Protein AF-A0A068TE04-F1 (afdb_monomer_lite)

Radius of gyration: 32.79 Å; chains: 1; bounding box: 43×17×110 Å

Organism: NCBI:txid1028801

Secondary structure (DSSP, 8-state):
-----------SS-SSSHHHHHHHHHHHHHHHHHHHHHHHHHHHHHHHHHHHHHHHHHHHHHHHTTEEE-TTS-EEE---

pLDDT: mean 76.3, std 18.22, range [34.97, 94.38]

Sequence (80 aa):
MSVTHASLDIFHGSAASERGHRPINAIAALIGAARDLATRQVLVIRHRIDMRRLGRFSDHSLEDIGFERDWDGTVVLRQP

Foldseek 3Di:
DDDDDPPPPPDDDDPPPVPVVVVVVVVVVVVVVVVVVVVVVVVVVVVVVVVVVVVVVVQVVCVVVQWHADPVRDIGGNDD

Structure (mmCIF, N/CA/C/O backbone):
data_AF-A0A068TE04-F1
#
_entry.id   AF-A0A068TE04-F1
#
loop_
_atom_site.group_PDB
_atom_site.id
_atom_site.type_symbol
_atom_site.label_atom_id
_atom_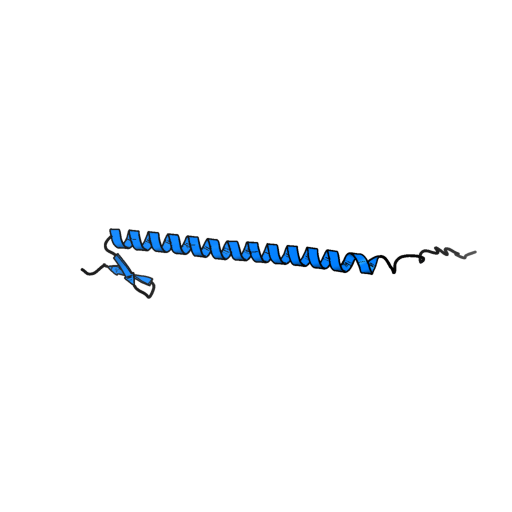site.label_alt_id
_atom_site.label_comp_id
_atom_site.label_asym_id
_atom_site.label_entity_id
_atom_site.label_seq_id
_atom_site.pdbx_PDB_ins_code
_atom_site.Cartn_x
_atom_site.Cartn_y
_atom_site.Cartn_z
_atom_site.occupancy
_atom_site.B_iso_or_equiv
_atom_si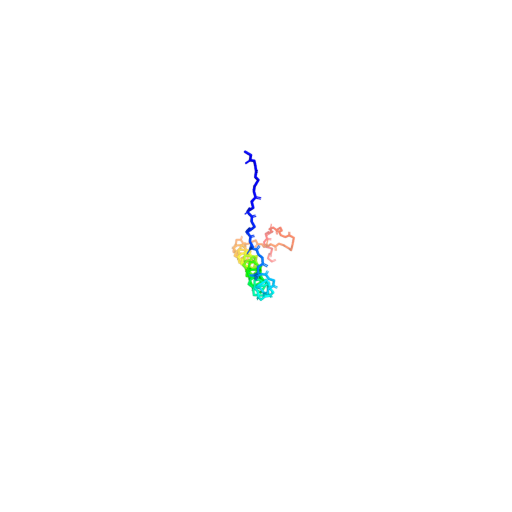te.auth_seq_id
_atom_site.auth_comp_id
_atom_site.auth_asym_id
_atom_site.auth_atom_id
_atom_site.pdbx_PDB_model_num
ATOM 1 N N . MET A 1 1 ? 5.849 0.179 -75.646 1.00 34.97 1 MET A N 1
ATOM 2 C CA . MET A 1 1 ? 6.411 -1.141 -75.295 1.00 34.97 1 MET A CA 1
ATOM 3 C C . MET A 1 1 ? 7.066 -1.029 -73.925 1.00 34.97 1 MET A C 1
ATOM 5 O O . MET A 1 1 ? 7.785 -0.067 -73.698 1.00 34.97 1 MET A O 1
ATOM 9 N N . SER A 1 2 ? 6.713 -1.956 -73.029 1.00 42.03 2 SER A N 1
ATOM 10 C CA . SER A 1 2 ? 7.322 -2.251 -71.713 1.00 42.03 2 SER A CA 1
ATOM 11 C C . SER A 1 2 ? 8.840 -2.536 -71.883 1.00 42.03 2 SER A C 1
ATOM 13 O O . SER A 1 2 ? 9.235 -2.862 -72.997 1.00 42.03 2 SER A O 1
ATOM 15 N N . VAL A 1 3 ? 9.768 -2.425 -70.923 1.00 45.41 3 VAL A N 1
ATOM 16 C CA . VAL A 1 3 ? 9.843 -3.119 -69.625 1.00 45.41 3 VAL A CA 1
ATOM 17 C C . VAL A 1 3 ? 10.903 -2.452 -68.721 1.00 45.41 3 VAL A C 1
ATOM 19 O O . VAL A 1 3 ? 12.002 -2.109 -69.145 1.00 45.41 3 VAL A O 1
ATOM 22 N N . THR A 1 4 ? 10.507 -2.314 -67.460 1.00 49.34 4 THR A N 1
ATOM 23 C CA . THR A 1 4 ? 11.221 -2.231 -66.175 1.00 49.34 4 THR A CA 1
ATOM 24 C C . THR A 1 4 ? 12.681 -2.714 -66.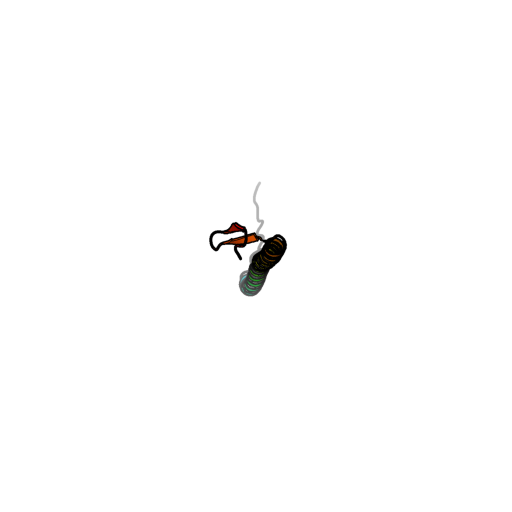107 1.00 49.34 4 THR A C 1
ATOM 26 O O . THR A 1 4 ? 12.952 -3.885 -66.329 1.00 49.34 4 THR A O 1
ATOM 29 N N . HIS A 1 5 ? 13.580 -1.875 -65.579 1.00 40.06 5 HIS A N 1
ATOM 30 C CA . HIS A 1 5 ? 14.754 -2.319 -64.809 1.00 40.06 5 HIS A CA 1
ATOM 31 C C . HIS A 1 5 ? 14.986 -1.366 -63.629 1.00 40.06 5 HIS A C 1
ATOM 33 O O . HIS A 1 5 ? 15.918 -0.570 -63.598 1.00 40.06 5 HIS A O 1
ATOM 39 N N . ALA A 1 6 ? 14.094 -1.436 -62.642 1.00 47.28 6 ALA A N 1
ATOM 40 C CA . ALA A 1 6 ? 14.397 -0.959 -61.302 1.00 47.28 6 ALA A CA 1
ATOM 41 C C . ALA A 1 6 ? 15.198 -2.059 -60.588 1.00 47.28 6 ALA A C 1
ATOM 43 O O . ALA A 1 6 ? 14.618 -2.892 -59.899 1.00 47.28 6 ALA A O 1
ATOM 44 N N . SER A 1 7 ? 16.518 -2.101 -60.794 1.00 42.12 7 SER A N 1
ATOM 45 C CA . SER A 1 7 ? 17.409 -2.850 -59.899 1.00 42.12 7 SER A CA 1
ATOM 46 C C . SER A 1 7 ? 17.910 -1.877 -58.846 1.00 42.12 7 SER A C 1
ATOM 48 O O . SER A 1 7 ? 18.939 -1.225 -58.990 1.00 42.12 7 SER A O 1
ATOM 50 N N . LEU A 1 8 ? 17.077 -1.689 -57.830 1.00 44.09 8 LEU A N 1
ATOM 51 C CA . LEU A 1 8 ? 17.443 -0.997 -56.612 1.00 44.09 8 LEU A CA 1
ATOM 52 C C . LEU A 1 8 ? 18.275 -1.987 -55.789 1.00 44.09 8 LEU A C 1
ATOM 54 O O . LEU A 1 8 ? 17.716 -2.796 -55.051 1.00 44.09 8 LEU A O 1
ATOM 58 N N . ASP A 1 9 ? 19.599 -1.939 -55.939 1.00 44.81 9 ASP A N 1
ATOM 59 C CA . ASP A 1 9 ? 20.543 -2.690 -55.106 1.00 44.81 9 ASP A CA 1
ATOM 60 C C . ASP A 1 9 ? 20.570 -2.098 -53.686 1.00 44.81 9 ASP A C 1
ATOM 62 O O . ASP A 1 9 ? 21.538 -1.488 -53.236 1.00 44.81 9 ASP A O 1
ATOM 66 N N . ILE A 1 10 ? 19.470 -2.262 -52.953 1.00 49.78 10 ILE A N 1
ATOM 67 C CA . ILE A 1 10 ? 19.439 -2.135 -51.499 1.00 49.78 10 ILE A CA 1
ATOM 68 C C . ILE A 1 10 ? 19.510 -3.551 -50.959 1.00 49.78 10 ILE A C 1
ATOM 70 O O . ILE A 1 10 ? 18.482 -4.148 -50.671 1.00 49.78 10 ILE A O 1
ATOM 74 N N . PHE A 1 11 ? 20.719 -4.098 -50.833 1.00 44.72 11 PHE A N 1
ATOM 75 C CA . PHE A 1 11 ? 21.017 -5.056 -49.766 1.00 44.72 11 PHE A CA 1
ATOM 76 C C . PHE A 1 11 ? 22.526 -5.260 -49.571 1.00 44.72 11 PHE A C 1
ATOM 78 O O . PHE A 1 11 ? 23.041 -6.371 -49.616 1.00 44.72 11 PHE A O 1
ATOM 85 N N . HIS A 1 12 ? 23.257 -4.182 -49.288 1.00 48.09 12 HIS A N 1
ATOM 86 C CA . HIS A 1 12 ? 24.567 -4.304 -48.650 1.00 48.09 12 HIS A CA 1
ATOM 87 C C . HIS A 1 12 ? 24.580 -3.513 -47.344 1.00 48.09 12 HIS A C 1
ATOM 89 O O . HIS A 1 12 ? 24.746 -2.300 -47.330 1.00 48.09 12 HIS A O 1
ATOM 95 N N . GLY A 1 13 ? 24.407 -4.239 -46.234 1.00 49.25 13 GLY A N 1
ATOM 96 C CA . GLY A 1 13 ? 24.782 -3.761 -44.903 1.00 49.25 13 GLY A CA 1
ATOM 97 C C . GLY A 1 13 ? 23.651 -3.619 -43.886 1.00 49.25 13 GLY A C 1
ATOM 98 O O . GLY A 1 13 ? 23.409 -2.522 -43.408 1.00 49.25 13 GLY A O 1
ATOM 99 N N . SER A 1 14 ? 23.010 -4.715 -43.461 1.00 49.19 14 SER A N 1
ATOM 100 C CA . SER A 1 14 ? 22.302 -4.713 -42.164 1.00 49.19 14 SER A CA 1
ATOM 101 C C . SER A 1 14 ? 22.117 -6.107 -41.544 1.00 49.19 14 SER A C 1
ATOM 103 O O . SER A 1 14 ? 21.039 -6.476 -41.105 1.00 49.19 14 SER A O 1
ATOM 105 N N . ALA A 1 15 ? 23.176 -6.922 -41.492 1.00 47.19 15 ALA A N 1
ATOM 106 C CA . ALA A 1 15 ? 23.180 -8.156 -40.680 1.00 47.19 15 ALA A CA 1
ATOM 107 C C . ALA A 1 15 ? 24.133 -8.080 -39.465 1.00 47.19 15 ALA A C 1
ATOM 109 O O . ALA A 1 15 ? 24.208 -9.007 -38.649 1.00 47.19 15 ALA A O 1
ATOM 110 N N . ALA A 1 16 ? 24.863 -6.965 -39.329 1.00 47.47 16 ALA A N 1
ATOM 111 C CA . ALA A 1 16 ? 25.789 -6.718 -38.223 1.00 47.47 16 ALA A CA 1
ATOM 112 C C . ALA A 1 16 ? 25.204 -5.800 -37.128 1.00 47.47 16 ALA A C 1
ATOM 114 O O . ALA A 1 16 ? 25.607 -5.914 -35.975 1.00 47.47 16 ALA A O 1
ATOM 115 N N . SER A 1 17 ? 24.215 -4.949 -37.444 1.00 51.41 17 SER A N 1
ATOM 116 C CA . SER A 1 17 ? 23.664 -3.956 -36.498 1.00 51.41 17 SER A CA 1
ATOM 117 C C . SER A 1 17 ? 22.665 -4.542 -35.480 1.00 51.41 17 SER A C 1
ATOM 119 O O . SER A 1 17 ? 22.533 -4.043 -34.360 1.00 51.41 17 SER A O 1
ATOM 121 N N . GLU A 1 18 ? 22.005 -5.661 -35.802 1.00 52.47 18 GLU A N 1
ATOM 122 C CA . GLU A 1 18 ? 20.970 -6.236 -34.926 1.00 52.47 18 GLU A CA 1
ATOM 123 C C . GLU A 1 18 ? 21.503 -6.944 -33.670 1.00 52.47 18 GLU A C 1
ATOM 125 O O . GLU A 1 18 ? 20.768 -7.119 -32.698 1.00 52.47 18 GLU A O 1
ATOM 130 N N . ARG A 1 19 ? 22.770 -7.373 -33.657 1.00 51.44 19 ARG A N 1
ATOM 131 C CA . ARG A 1 19 ? 23.317 -8.171 -32.543 1.00 51.44 19 ARG A CA 1
ATOM 132 C C . ARG A 1 19 ? 23.791 -7.333 -31.353 1.00 51.44 19 ARG A C 1
ATOM 134 O O . ARG A 1 19 ? 23.727 -7.820 -30.230 1.00 51.44 19 ARG A O 1
ATOM 141 N N . GLY A 1 20 ? 24.195 -6.079 -31.572 1.00 54.53 20 GLY A N 1
ATOM 142 C CA . GLY A 1 20 ? 24.710 -5.198 -30.512 1.00 54.53 20 GLY A CA 1
ATOM 143 C C . GLY A 1 20 ? 23.638 -4.500 -29.664 1.00 54.53 20 GLY A C 1
ATOM 144 O O . GLY A 1 20 ? 23.870 -4.220 -28.493 1.00 54.53 20 GLY A O 1
ATOM 145 N N . HIS A 1 21 ? 22.443 -4.265 -30.218 1.00 56.69 21 HIS A N 1
ATOM 146 C CA . HIS A 1 21 ? 21.377 -3.489 -29.561 1.00 56.69 21 HIS A CA 1
ATOM 147 C C . HIS A 1 21 ? 20.425 -4.337 -28.697 1.00 56.69 21 HIS A C 1
ATOM 149 O O . HIS A 1 21 ? 19.787 -3.830 -27.775 1.00 56.69 21 HIS A O 1
ATOM 155 N N . ARG A 1 22 ? 20.340 -5.649 -28.957 1.00 62.22 22 ARG A N 1
ATOM 156 C CA . ARG A 1 22 ? 19.482 -6.588 -28.213 1.00 62.22 22 ARG A CA 1
ATOM 157 C C . ARG A 1 22 ? 19.802 -6.701 -26.711 1.00 62.22 22 ARG A C 1
ATOM 159 O O . ARG A 1 22 ? 18.853 -6.633 -25.931 1.00 62.22 22 ARG A O 1
ATOM 166 N N . PRO A 1 23 ? 21.069 -6.842 -26.265 1.00 71.25 23 PRO A N 1
ATOM 167 C CA . PRO A 1 23 ? 21.352 -7.005 -24.838 1.00 71.25 23 PRO A CA 1
ATOM 168 C C . PRO A 1 23 ? 21.094 -5.723 -24.037 1.00 71.25 23 PRO A C 1
ATOM 170 O O . PRO A 1 23 ? 20.559 -5.794 -22.936 1.00 71.25 23 PRO A O 1
ATOM 173 N N . ILE A 1 24 ? 21.393 -4.548 -24.602 1.00 80.25 24 ILE A N 1
ATOM 174 C CA . ILE A 1 24 ? 21.157 -3.254 -23.941 1.00 80.25 24 ILE A CA 1
ATOM 175 C C . ILE A 1 24 ? 19.654 -3.022 -23.742 1.00 80.25 24 ILE A C 1
ATOM 177 O O . ILE A 1 24 ? 19.224 -2.659 -22.648 1.00 80.25 24 ILE A O 1
ATOM 181 N N . ASN A 1 25 ? 18.843 -3.319 -24.761 1.00 84.56 25 ASN A N 1
ATOM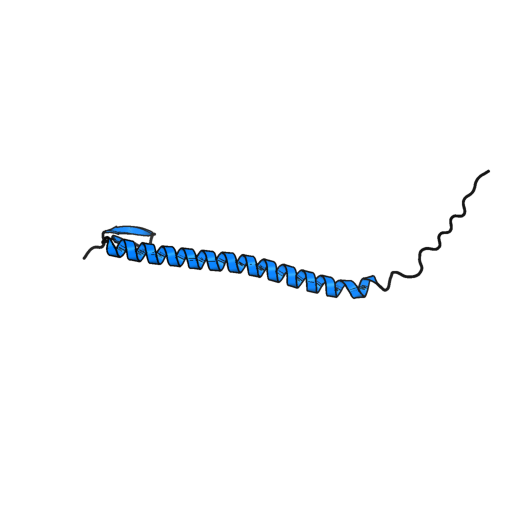 182 C CA . ASN A 1 25 ? 17.388 -3.207 -24.668 1.00 84.56 25 ASN A CA 1
ATOM 183 C C . ASN A 1 25 ? 16.795 -4.201 -23.657 1.00 84.56 25 ASN A C 1
ATOM 185 O O . ASN A 1 25 ? 15.881 -3.845 -22.916 1.00 84.56 25 ASN A O 1
ATOM 189 N N . ALA A 1 26 ? 17.334 -5.422 -23.579 1.00 84.88 26 ALA A N 1
ATOM 190 C CA . ALA A 1 26 ? 16.907 -6.419 -22.598 1.00 84.88 26 ALA A CA 1
ATOM 191 C C . ALA A 1 26 ? 17.232 -5.995 -21.154 1.00 84.88 26 ALA A C 1
ATOM 193 O O . ALA A 1 26 ? 16.387 -6.130 -20.270 1.00 84.88 26 ALA A O 1
ATOM 194 N N . ILE A 1 27 ? 18.420 -5.429 -20.918 1.00 89.44 27 ILE A N 1
ATOM 195 C CA . ILE A 1 27 ? 18.812 -4.895 -19.605 1.00 89.44 27 ILE A CA 1
ATOM 196 C C . ILE A 1 27 ? 17.916 -3.712 -19.220 1.00 89.44 27 ILE A C 1
ATOM 198 O O . ILE A 1 27 ? 17.404 -3.668 -18.102 1.00 89.44 27 ILE A O 1
ATOM 202 N N . ALA A 1 28 ? 17.667 -2.781 -20.145 1.00 90.56 28 ALA A N 1
ATOM 203 C CA . ALA A 1 28 ? 16.777 -1.647 -19.904 1.00 90.56 28 ALA A CA 1
ATOM 204 C C . ALA A 1 28 ? 15.339 -2.097 -19.583 1.00 90.56 28 ALA A C 1
ATOM 206 O O . ALA A 1 28 ? 14.728 -1.588 -18.641 1.00 90.56 28 ALA A O 1
ATOM 207 N N . ALA A 1 29 ? 14.821 -3.094 -20.309 1.00 88.00 29 ALA A N 1
ATOM 208 C CA . ALA A 1 29 ? 13.506 -3.675 -20.052 1.00 88.00 29 ALA A CA 1
ATOM 209 C C . ALA A 1 29 ? 13.435 -4.360 -18.677 1.00 88.00 29 ALA A C 1
ATOM 211 O O . ALA A 1 29 ? 12.462 -4.166 -17.947 1.00 88.00 29 ALA A O 1
ATOM 212 N N . LEU A 1 30 ? 14.478 -5.100 -18.286 1.00 92.25 30 LEU A N 1
ATOM 213 C CA . LEU A 1 30 ? 14.559 -5.739 -16.972 1.00 92.25 30 LEU A CA 1
ATOM 214 C C . LEU A 1 30 ? 14.577 -4.709 -15.836 1.00 92.25 30 LEU A C 1
ATOM 216 O O . LEU A 1 30 ? 13.856 -4.871 -14.854 1.00 92.25 30 LEU A O 1
ATOM 220 N N . ILE A 1 31 ? 15.351 -3.629 -15.978 1.00 94.38 31 ILE A N 1
ATOM 221 C CA . ILE A 1 31 ? 15.382 -2.528 -15.003 1.00 94.38 31 ILE A CA 1
ATOM 222 C C . ILE A 1 31 ? 13.998 -1.873 -14.892 1.00 94.38 31 ILE A C 1
ATOM 224 O O . ILE A 1 31 ? 13.525 -1.617 -13.783 1.00 94.38 31 ILE A O 1
ATOM 228 N N . GLY A 1 32 ? 13.325 -1.636 -16.022 1.00 93.12 32 GLY A N 1
ATOM 229 C CA . GLY A 1 32 ? 11.963 -1.100 -16.051 1.00 93.12 32 GLY A CA 1
ATOM 230 C C . GLY A 1 32 ? 10.965 -1.998 -15.315 1.00 93.12 32 GLY A C 1
ATOM 231 O O . GLY A 1 32 ? 10.237 -1.523 -14.442 1.00 93.12 32 GLY A O 1
ATOM 232 N N . ALA A 1 33 ? 10.987 -3.302 -15.598 1.00 93.19 33 ALA A N 1
ATOM 233 C CA . ALA A 1 33 ? 10.130 -4.285 -14.940 1.00 93.19 33 ALA A CA 1
ATOM 234 C C . ALA A 1 33 ? 10.418 -4.400 -13.434 1.00 93.19 33 ALA A C 1
ATOM 236 O O . ALA A 1 33 ? 9.491 -4.436 -12.626 1.00 93.19 33 ALA A O 1
ATOM 237 N N . ALA A 1 34 ? 11.694 -4.398 -13.035 1.00 93.06 34 ALA A N 1
ATOM 238 C CA . ALA A 1 34 ? 12.089 -4.423 -11.629 1.00 93.06 34 ALA A CA 1
ATOM 239 C C . ALA A 1 34 ? 11.606 -3.173 -10.880 1.00 93.06 34 ALA A C 1
ATOM 241 O O . ALA A 1 34 ? 11.141 -3.271 -9.744 1.00 93.06 34 ALA A O 1
ATOM 242 N N . ARG A 1 35 ? 11.664 -1.999 -11.522 1.00 92.81 35 ARG A N 1
ATOM 243 C CA . ARG A 1 35 ? 11.165 -0.747 -10.943 1.00 92.81 35 ARG A CA 1
ATOM 244 C C . ARG A 1 35 ? 9.647 -0.767 -10.768 1.00 92.81 35 ARG A C 1
ATOM 246 O O . ARG A 1 35 ? 9.178 -0.371 -9.706 1.00 92.81 35 ARG A O 1
ATOM 253 N N . ASP A 1 36 ? 8.900 -1.249 -11.760 1.00 91.19 36 ASP A N 1
ATOM 254 C CA . ASP A 1 36 ? 7.437 -1.377 -11.677 1.00 91.19 36 ASP A CA 1
ATOM 255 C C . ASP A 1 36 ? 7.003 -2.414 -10.624 1.00 91.19 36 ASP A C 1
ATOM 257 O O . ASP A 1 36 ? 6.047 -2.216 -9.874 1.00 91.19 36 ASP A O 1
ATOM 261 N N . LEU A 1 37 ? 7.756 -3.506 -10.482 1.00 92.62 37 LEU A N 1
ATOM 262 C CA . LEU A 1 37 ? 7.536 -4.452 -9.392 1.00 92.62 37 LEU A CA 1
ATOM 263 C C . LEU A 1 37 ? 7.801 -3.798 -8.029 1.00 92.62 37 LEU A C 1
ATOM 265 O O . LEU A 1 37 ? 7.001 -3.947 -7.104 1.00 92.62 37 LEU A O 1
ATOM 269 N N . ALA A 1 38 ? 8.901 -3.054 -7.899 1.00 90.25 38 ALA A N 1
ATOM 270 C CA . ALA A 1 38 ? 9.253 -2.371 -6.660 1.00 90.25 38 ALA A CA 1
ATOM 271 C C . ALA A 1 38 ? 8.197 -1.331 -6.254 1.00 90.25 38 ALA A C 1
ATOM 273 O O . ALA A 1 38 ? 7.813 -1.286 -5.086 1.00 90.25 38 ALA A O 1
ATOM 274 N N . THR A 1 39 ? 7.672 -0.531 -7.188 1.00 91.75 39 THR A N 1
ATOM 275 C CA . THR A 1 39 ? 6.618 0.455 -6.885 1.00 91.75 39 THR A CA 1
ATOM 276 C C . THR A 1 39 ? 5.333 -0.215 -6.407 1.00 91.75 39 THR A C 1
ATOM 278 O O . THR A 1 39 ? 4.759 0.220 -5.405 1.00 91.75 39 THR A O 1
ATOM 281 N N . ARG A 1 40 ? 4.911 -1.312 -7.051 1.00 87.88 40 ARG A N 1
ATOM 282 C CA . ARG A 1 40 ? 3.745 -2.099 -6.615 1.00 87.88 40 ARG A CA 1
ATOM 283 C C . ARG A 1 40 ? 3.942 -2.673 -5.216 1.00 87.88 40 ARG A C 1
ATOM 285 O O . ARG A 1 40 ? 3.039 -2.584 -4.387 1.00 87.88 40 ARG A O 1
ATOM 292 N N . GLN A 1 41 ? 5.127 -3.202 -4.919 1.00 89.69 41 GLN A N 1
ATOM 293 C CA . GLN A 1 41 ? 5.427 -3.723 -3.585 1.00 89.69 41 GLN A CA 1
ATOM 294 C C . GLN A 1 41 ? 5.450 -2.625 -2.520 1.00 89.69 41 GLN A C 1
ATOM 296 O O . GLN A 1 41 ? 4.894 -2.814 -1.439 1.00 89.69 41 GLN A O 1
ATOM 301 N N . VAL A 1 42 ? 6.020 -1.456 -2.823 1.00 91.06 42 VAL A N 1
ATOM 302 C CA . VAL A 1 42 ? 6.005 -0.305 -1.909 1.00 91.06 42 VAL A CA 1
ATOM 303 C C . VAL A 1 42 ? 4.574 0.132 -1.604 1.00 91.06 42 VAL A C 1
ATOM 305 O O . VAL A 1 42 ? 4.275 0.431 -0.449 1.00 91.06 42 VAL A O 1
ATOM 308 N N . LEU A 1 43 ? 3.678 0.133 -2.596 1.00 89.75 43 LEU A N 1
ATOM 309 C CA . LEU A 1 43 ? 2.269 0.464 -2.383 1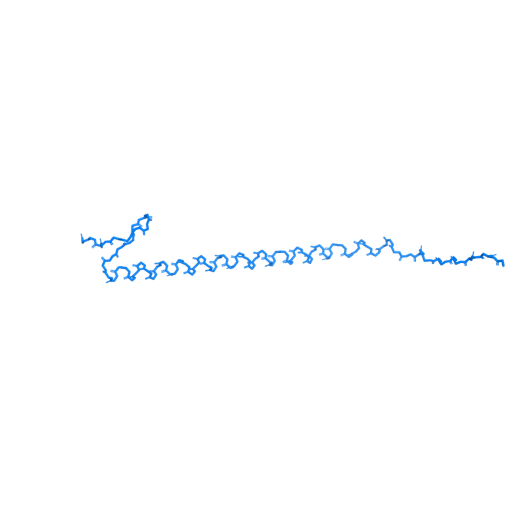.00 89.75 43 LEU A CA 1
ATOM 310 C C . LEU A 1 43 ? 1.594 -0.526 -1.424 1.00 89.75 43 LEU A C 1
ATOM 312 O O . LEU A 1 43 ? 0.936 -0.103 -0.477 1.00 89.75 43 LEU A O 1
ATOM 316 N N . VAL A 1 44 ? 1.807 -1.829 -1.623 1.00 91.06 44 VAL A N 1
ATOM 317 C CA . VAL A 1 44 ? 1.257 -2.881 -0.750 1.00 91.06 44 VAL A CA 1
ATOM 318 C C . VAL A 1 44 ? 1.816 -2.774 0.671 1.00 91.06 44 VAL A C 1
ATOM 320 O O . VAL A 1 44 ? 1.066 -2.863 1.644 1.00 91.06 44 VAL A O 1
ATOM 323 N N . ILE A 1 45 ? 3.124 -2.542 0.812 1.00 90.06 45 ILE A N 1
ATOM 324 C CA . ILE A 1 45 ? 3.774 -2.378 2.117 1.00 90.06 45 ILE A CA 1
ATOM 325 C C . ILE A 1 45 ? 3.234 -1.139 2.834 1.00 90.06 45 ILE A C 1
ATOM 327 O O . ILE A 1 45 ? 2.870 -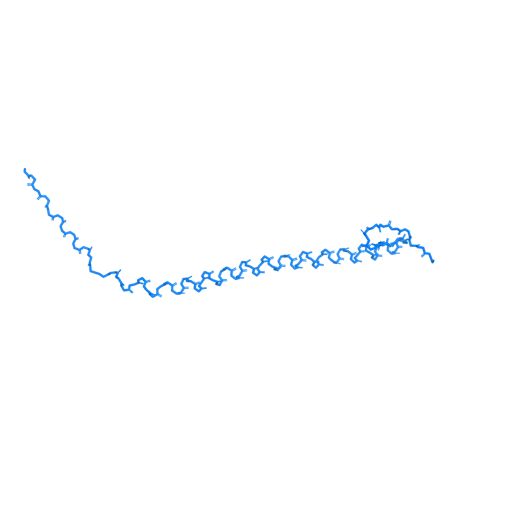1.238 4.005 1.00 90.06 45 ILE A O 1
ATOM 331 N N . ARG A 1 46 ? 3.140 0.005 2.145 1.00 90.19 46 ARG A N 1
ATOM 332 C CA . ARG A 1 46 ? 2.573 1.239 2.708 1.00 90.19 46 ARG A CA 1
ATOM 333 C C . ARG A 1 46 ? 1.139 1.030 3.161 1.00 90.19 46 ARG A C 1
ATOM 335 O O . ARG A 1 46 ? 0.840 1.276 4.322 1.00 90.19 46 ARG A O 1
ATOM 342 N N . HIS A 1 47 ? 0.303 0.460 2.298 1.00 87.88 47 HIS A N 1
ATOM 343 C CA . HIS A 1 47 ? -1.081 0.148 2.633 1.00 87.88 47 HIS A CA 1
ATOM 344 C C . HIS A 1 47 ? -1.185 -0.735 3.887 1.00 87.88 47 HIS A C 1
ATOM 346 O O . HIS A 1 47 ? -1.974 -0.457 4.789 1.00 87.88 47 HIS A O 1
ATOM 352 N N . ARG A 1 48 ? -0.336 -1.764 4.001 1.00 89.06 48 ARG A N 1
ATOM 353 C CA . ARG A 1 48 ? -0.298 -2.633 5.184 1.00 89.06 48 ARG A CA 1
ATOM 354 C C . ARG A 1 48 ? 0.143 -1.888 6.446 1.00 89.06 48 ARG A C 1
ATOM 356 O O . ARG A 1 48 ? -0.391 -2.156 7.520 1.00 89.06 48 ARG A O 1
ATOM 363 N N . ILE A 1 49 ? 1.125 -0.993 6.345 1.00 90.75 49 ILE A N 1
ATOM 364 C CA . ILE A 1 49 ? 1.590 -0.174 7.474 1.00 90.75 49 ILE A CA 1
ATOM 365 C C . ILE A 1 49 ? 0.483 0.778 7.930 1.00 90.75 49 ILE A C 1
ATOM 367 O O . ILE A 1 49 ? 0.213 0.846 9.130 1.00 90.75 49 ILE A O 1
ATOM 371 N N . ASP A 1 50 ? -0.180 1.451 6.993 1.00 90.69 50 ASP A N 1
ATOM 372 C CA . ASP A 1 50 ? -1.257 2.395 7.283 1.00 90.69 50 ASP A CA 1
ATOM 373 C C . ASP A 1 50 ? -2.432 1.684 7.959 1.00 90.69 50 ASP A C 1
ATOM 375 O O . ASP A 1 50 ? -2.866 2.103 9.030 1.00 90.69 50 ASP A O 1
ATOM 379 N N . MET A 1 51 ? -2.861 0.532 7.432 1.00 90.06 51 MET A N 1
ATOM 380 C CA . MET A 1 51 ? -3.915 -0.283 8.047 1.00 90.06 51 MET A CA 1
ATOM 381 C C . MET A 1 51 ? -3.540 -0.780 9.448 1.00 90.06 51 MET A C 1
ATOM 383 O O . MET A 1 51 ? -4.363 -0.750 10.358 1.00 90.06 51 MET A O 1
ATOM 387 N N . ARG A 1 52 ? -2.281 -1.175 9.676 1.00 87.56 52 ARG A N 1
ATOM 388 C CA . ARG A 1 52 ? -1.794 -1.532 11.024 1.00 87.56 52 ARG A CA 1
ATOM 389 C C . ARG A 1 52 ? -1.759 -0.341 11.975 1.00 87.56 52 ARG A C 1
ATOM 391 O O . ARG A 1 52 ? -1.843 -0.521 13.188 1.00 87.56 52 ARG A O 1
ATOM 398 N N . ARG A 1 53 ? -1.540 0.869 11.463 1.00 86.19 53 ARG A N 1
ATOM 399 C CA . ARG A 1 53 ? -1.566 2.091 12.271 1.00 86.19 53 ARG A CA 1
ATOM 400 C C . ARG A 1 53 ? -3.000 2.463 12.639 1.00 86.19 53 ARG A C 1
ATOM 402 O O . ARG A 1 53 ? -3.239 2.778 13.797 1.00 86.19 53 ARG A O 1
ATOM 409 N N . LEU A 1 54 ? -3.927 2.356 11.688 1.00 84.62 54 LEU A N 1
ATOM 410 C CA . LEU A 1 54 ? -5.366 2.507 11.909 1.00 84.62 54 LEU A CA 1
ATOM 411 C C . LEU A 1 54 ? -5.890 1.487 12.925 1.00 84.62 54 LEU A C 1
ATOM 413 O O . LEU A 1 54 ? -6.582 1.885 13.851 1.00 84.62 54 LEU A O 1
ATOM 417 N N . GLY A 1 55 ? -5.489 0.216 12.814 1.00 83.94 55 GLY A N 1
ATOM 418 C CA . GLY A 1 55 ? -5.822 -0.823 13.794 1.00 83.94 55 GLY A CA 1
ATOM 419 C C . GLY A 1 55 ? -5.366 -0.450 15.203 1.00 83.94 55 GLY A C 1
ATOM 420 O O . GLY A 1 55 ? -6.190 -0.350 16.093 1.00 83.94 55 GLY A O 1
ATOM 421 N N . ARG A 1 56 ? -4.089 -0.088 15.382 1.00 83.56 56 ARG A N 1
ATOM 422 C CA . ARG A 1 56 ? -3.568 0.344 16.694 1.00 83.56 56 ARG A CA 1
ATOM 423 C C . ARG A 1 56 ? -4.274 1.575 17.261 1.00 83.56 56 ARG A C 1
ATOM 425 O O . ARG A 1 56 ? -4.468 1.658 18.466 1.00 83.56 56 ARG A O 1
ATOM 432 N N . PHE A 1 57 ? -4.620 2.542 16.412 1.00 82.38 57 PHE A N 1
ATOM 433 C CA . PHE A 1 57 ? -5.382 3.713 16.845 1.00 82.38 57 PHE A CA 1
ATOM 434 C C . PHE A 1 57 ? -6.804 3.327 17.263 1.00 82.38 57 PHE A C 1
ATOM 436 O O . PHE A 1 57 ? -7.282 3.793 18.290 1.00 82.38 57 PHE A O 1
ATOM 443 N N . SER A 1 58 ? -7.452 2.450 16.494 1.00 83.75 58 SER A N 1
ATOM 444 C CA . SER A 1 58 ? -8.764 1.897 16.824 1.00 83.75 58 SER A CA 1
ATOM 445 C C . SER A 1 58 ? -8.721 1.130 18.138 1.00 83.75 58 SER A C 1
ATOM 447 O O . SER A 1 58 ? -9.558 1.381 18.988 1.00 83.75 58 SER A O 1
ATOM 449 N N . ASP A 1 59 ? -7.743 0.248 18.333 1.00 84.31 59 ASP A N 1
ATOM 450 C CA . ASP A 1 59 ? -7.601 -0.553 19.549 1.00 84.31 59 ASP A CA 1
ATOM 451 C C . ASP A 1 59 ? -7.368 0.343 20.772 1.00 84.31 59 ASP A C 1
ATOM 453 O O . ASP A 1 59 ? -8.008 0.156 21.799 1.00 84.31 59 ASP A O 1
ATOM 457 N N . HIS A 1 60 ? -6.527 1.375 20.646 1.00 86.56 60 HIS A N 1
ATOM 458 C CA . HIS A 1 60 ? -6.314 2.346 21.721 1.00 86.56 60 HIS A CA 1
ATOM 459 C C . HIS A 1 60 ? -7.571 3.172 22.020 1.00 86.56 60 HIS A C 1
ATOM 461 O O . HIS A 1 60 ? -7.892 3.417 23.178 1.00 86.56 60 HIS A O 1
ATOM 467 N N . SER A 1 61 ? -8.308 3.582 20.983 1.00 84.25 61 SER A N 1
ATOM 468 C CA . SER A 1 61 ? -9.573 4.293 21.163 1.00 84.25 61 SER A CA 1
ATOM 469 C C . SER A 1 61 ? -10.641 3.401 21.784 1.00 84.25 61 SER A C 1
ATOM 471 O O . SER A 1 61 ? -11.399 3.905 22.601 1.00 84.25 61 SER A O 1
ATOM 473 N N . LEU A 1 62 ? -10.713 2.120 21.403 1.00 86.94 62 LEU A N 1
ATOM 474 C CA . LEU A 1 62 ? -11.598 1.129 22.014 1.00 86.94 62 LEU A CA 1
ATOM 475 C C . LEU A 1 62 ? -11.260 0.980 23.495 1.00 86.94 62 LEU A C 1
ATOM 477 O O . LEU A 1 62 ? -12.161 1.043 24.327 1.00 86.94 62 LEU A O 1
ATOM 481 N N . GLU A 1 63 ? -9.972 0.874 23.822 1.00 88.12 63 GLU A N 1
ATOM 482 C CA . GLU A 1 63 ? -9.509 0.760 25.201 1.00 88.12 63 GLU A CA 1
ATOM 483 C C . GLU A 1 63 ? -9.932 1.967 26.053 1.00 88.12 63 GLU A C 1
ATOM 485 O O . GLU A 1 63 ? -10.404 1.786 27.177 1.00 88.12 63 GLU A O 1
ATOM 490 N N . ASP A 1 64 ? -9.834 3.178 25.500 1.00 87.50 64 ASP A N 1
ATOM 491 C CA . ASP A 1 64 ? -10.224 4.428 26.167 1.00 87.50 64 ASP A CA 1
ATOM 492 C C . ASP A 1 64 ? -11.733 4.495 26.471 1.00 87.50 64 ASP A C 1
ATOM 494 O O . ASP A 1 64 ? -12.146 5.001 27.513 1.00 87.50 64 ASP A O 1
ATOM 498 N N . ILE A 1 65 ? -12.574 3.908 25.609 1.00 87.88 65 ILE A N 1
ATOM 499 C CA . ILE A 1 65 ? -14.028 3.809 25.834 1.00 87.88 65 ILE A CA 1
ATOM 500 C C . ILE A 1 65 ? -14.450 2.536 26.587 1.00 87.88 65 ILE A C 1
ATOM 502 O O . ILE A 1 65 ? -15.646 2.280 26.731 1.00 87.88 65 ILE A O 1
ATOM 506 N N . GLY A 1 66 ? -13.494 1.745 27.085 1.00 88.25 66 GLY A N 1
ATOM 507 C CA . GLY A 1 66 ? -13.762 0.543 27.878 1.00 88.25 66 GLY A CA 1
ATOM 508 C C . GLY A 1 66 ? -14.163 -0.682 27.056 1.00 88.25 66 GLY A C 1
ATOM 509 O O . GLY A 1 66 ? -14.880 -1.547 27.553 1.00 88.25 66 GLY A O 1
ATOM 510 N N . PHE A 1 67 ? -13.717 -0.771 25.807 1.00 86.25 67 PHE A N 1
ATOM 511 C CA . PHE A 1 67 ? -13.906 -1.919 24.925 1.00 86.25 67 PHE A CA 1
ATOM 512 C C . PHE A 1 67 ? -12.554 -2.528 24.537 1.00 86.25 67 PHE A C 1
ATOM 514 O O . PHE A 1 67 ? -11.529 -1.854 24.511 1.00 86.25 67 PHE A O 1
ATOM 521 N N . GLU A 1 68 ? -12.547 -3.811 24.201 1.00 86.50 68 GLU A N 1
ATOM 522 C CA . GLU A 1 68 ? -11.406 -4.470 23.571 1.00 86.50 68 GLU A CA 1
ATOM 523 C C . GLU A 1 68 ? -11.848 -5.234 22.327 1.00 86.50 68 GLU A C 1
ATOM 525 O O . GLU A 1 68 ? -13.040 -5.445 22.083 1.00 86.50 68 GLU A O 1
ATOM 530 N N . ARG A 1 69 ? -10.872 -5.622 21.511 1.00 85.38 69 ARG A N 1
ATOM 531 C CA . ARG A 1 69 ? -11.108 -6.407 20.308 1.00 85.38 69 ARG A CA 1
ATOM 532 C C . ARG A 1 69 ? -10.599 -7.824 20.528 1.00 85.38 69 ARG A C 1
ATOM 534 O O . ARG A 1 69 ? -9.407 -8.006 20.763 1.00 85.38 69 ARG A O 1
ATOM 541 N N . ASP A 1 70 ? -11.500 -8.796 20.440 1.00 83.50 70 ASP A N 1
ATOM 542 C CA . ASP A 1 70 ? -11.159 -10.211 20.559 1.00 83.50 70 ASP A CA 1
ATOM 543 C C . ASP A 1 70 ? -10.366 -10.690 19.324 1.00 83.50 70 ASP A C 1
ATOM 545 O O . ASP A 1 70 ? -10.282 -10.004 18.296 1.00 83.50 70 ASP A O 1
ATOM 549 N N . TRP A 1 71 ? -9.752 -11.871 19.415 1.00 78.62 71 TRP A N 1
ATOM 550 C CA . TRP A 1 71 ? -8.880 -12.433 18.376 1.00 78.62 71 TRP A CA 1
ATOM 551 C C . TRP A 1 71 ? -9.596 -12.663 17.034 1.00 78.62 71 TRP A C 1
ATOM 553 O O . TRP A 1 71 ? -8.948 -12.659 15.984 1.00 78.62 71 TRP A O 1
ATOM 563 N N . ASP A 1 72 ? -10.920 -12.840 17.059 1.00 86.00 72 ASP A N 1
ATOM 564 C CA . ASP A 1 72 ? -11.786 -12.978 15.883 1.00 86.00 72 ASP A CA 1
ATOM 565 C C . ASP A 1 72 ? -12.181 -11.620 15.257 1.00 86.00 72 ASP A C 1
ATOM 567 O O . ASP A 1 72 ? -12.730 -11.564 14.153 1.00 86.00 72 ASP A O 1
ATOM 571 N N . GLY A 1 73 ? -11.853 -10.510 15.927 1.00 81.38 73 GLY A N 1
ATOM 572 C CA . GLY A 1 73 ? -12.180 -9.149 15.519 1.00 81.38 73 GLY A CA 1
ATOM 573 C C . GLY A 1 73 ? -13.498 -8.604 16.077 1.00 81.38 73 GLY A C 1
ATOM 574 O O . GLY A 1 73 ? -13.852 -7.466 15.732 1.00 81.38 73 GLY A O 1
ATOM 575 N N . THR A 1 74 ? -14.208 -9.363 16.912 1.00 87.38 74 THR A N 1
ATOM 576 C CA . THR A 1 74 ? -15.405 -8.912 17.627 1.00 87.38 74 THR A CA 1
ATOM 577 C C . THR A 1 74 ? -15.017 -7.874 18.677 1.00 87.38 74 THR A C 1
ATOM 579 O O . THR A 1 74 ? -14.022 -8.020 19.382 1.00 87.38 74 THR A O 1
ATOM 582 N N . VAL A 1 75 ? -15.780 -6.783 18.766 1.00 88.19 75 VAL A N 1
ATOM 583 C CA . VAL A 1 75 ? -15.567 -5.747 19.785 1.00 88.19 75 VAL A CA 1
ATOM 584 C C . VAL A 1 75 ? -16.424 -6.088 20.996 1.00 88.19 75 VAL A C 1
ATOM 586 O O . VAL A 1 75 ? -17.647 -6.184 20.880 1.00 88.19 75 VAL A O 1
ATOM 589 N N . VAL A 1 76 ? -15.787 -6.275 22.146 1.00 90.50 76 VAL A N 1
ATOM 590 C CA . VAL A 1 76 ? -16.433 -6.668 23.400 1.00 90.50 76 VAL A CA 1
ATOM 591 C C . VAL A 1 76 ? -16.149 -5.639 24.481 1.00 90.50 76 VAL A C 1
ATOM 593 O O . VAL A 1 76 ? -15.161 -4.910 24.432 1.00 90.50 76 VAL A O 1
ATOM 596 N N . LEU A 1 77 ? -17.054 -5.539 25.450 1.00 89.50 77 LEU A N 1
ATOM 597 C CA . LEU A 1 77 ? -16.856 -4.653 26.589 1.00 89.50 77 LEU A CA 1
ATOM 598 C C . LEU A 1 77 ? -15.694 -5.198 27.424 1.00 89.50 77 LEU A C 1
ATOM 600 O O . LEU A 1 77 ? -15.679 -6.389 27.743 1.00 89.50 77 LEU A O 1
ATOM 604 N N . ARG A 1 78 ? -14.731 -4.340 27.760 1.00 82.81 78 ARG A N 1
ATOM 605 C CA . ARG A 1 78 ? -13.573 -4.717 28.566 1.00 82.81 78 ARG A CA 1
ATOM 606 C C . ARG A 1 78 ? -14.072 -5.102 29.954 1.00 82.81 78 ARG A C 1
ATOM 608 O O . ARG A 1 78 ? -14.620 -4.269 30.676 1.00 82.81 78 ARG A O 1
ATOM 615 N N . GLN A 1 79 ? -13.936 -6.376 30.300 1.00 77.69 79 GLN A N 1
ATOM 616 C CA . GLN A 1 79 ? -14.289 -6.869 31.627 1.00 77.69 79 GLN A CA 1
ATOM 617 C C . GLN A 1 79 ? -13.123 -6.573 32.592 1.00 77.69 79 GLN A C 1
ATOM 619 O O . GLN A 1 79 ? -11.971 -6.707 32.175 1.00 77.69 79 GLN A O 1
ATOM 624 N N . PRO A 1 80 ? -13.399 -6.103 33.822 1.00 68.38 80 PRO A N 1
ATOM 625 C CA . PRO A 1 80 ? -12.372 -5.787 34.816 1.00 68.38 80 PRO A CA 1
ATOM 626 C C . PRO A 1 80 ? -11.641 -7.024 35.350 1.00 68.38 80 PRO A C 1
ATOM 628 O O . PRO A 1 80 ? -12.263 -8.111 35.407 1.00 68.38 80 PRO A O 1
#